Protein AF-A0A6V8M0Q6-F1 (afdb_monomer_lite)

Structure (mmCIF, N/CA/C/O backbone):
data_AF-A0A6V8M0Q6-F1
#
_entry.id   AF-A0A6V8M0Q6-F1
#
loop_
_atom_site.group_PDB
_atom_site.id
_atom_site.type_symbol
_atom_site.label_atom_id
_atom_site.label_alt_id
_atom_site.label_comp_id
_atom_site.label_asym_id
_atom_site.label_entity_id
_atom_site.label_seq_id
_atom_site.pdbx_PDB_ins_code
_atom_site.Cartn_x
_atom_site.Cartn_y
_atom_site.Cartn_z
_atom_site.occupancy
_atom_site.B_iso_or_equiv
_atom_site.auth_seq_id
_atom_site.auth_comp_id
_atom_site.auth_asym_id
_atom_site.auth_atom_id
_atom_site.pdbx_PDB_model_num
ATOM 1 N N . MET A 1 1 ? 10.082 12.139 -1.247 1.00 62.53 1 MET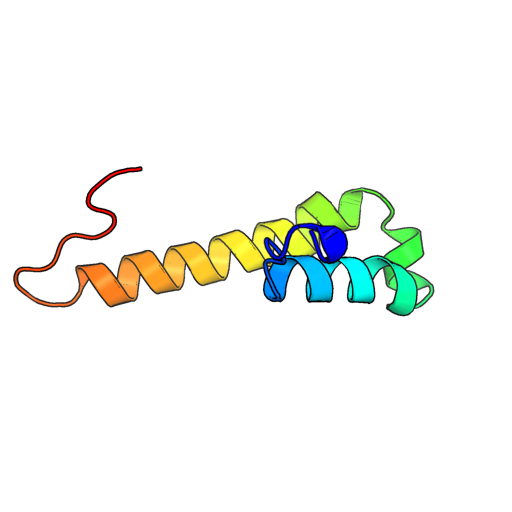 A N 1
ATOM 2 C CA . MET A 1 1 ? 9.676 11.332 -0.076 1.00 62.53 1 MET A CA 1
ATOM 3 C C . MET A 1 1 ? 10.841 11.059 0.871 1.00 62.53 1 MET A C 1
ATOM 5 O O . MET A 1 1 ? 10.736 11.452 2.020 1.00 62.53 1 MET A O 1
ATOM 9 N N . HIS A 1 2 ? 11.968 10.489 0.420 1.00 75.56 2 HIS A N 1
ATOM 10 C CA . HIS A 1 2 ? 13.152 10.312 1.287 1.00 75.56 2 HIS A CA 1
ATOM 11 C C . HIS A 1 2 ? 13.787 11.645 1.725 1.00 75.56 2 HIS A C 1
ATOM 13 O O . HIS A 1 2 ? 14.018 11.859 2.906 1.00 75.56 2 HIS A O 1
ATOM 19 N N . ALA A 1 3 ? 13.987 12.576 0.785 1.00 83.06 3 ALA A N 1
ATOM 20 C CA . ALA A 1 3 ? 14.561 13.895 1.075 1.00 83.06 3 ALA A CA 1
ATOM 21 C C . ALA A 1 3 ? 13.683 14.770 1.993 1.00 83.06 3 ALA A C 1
ATOM 23 O O . ALA A 1 3 ? 14.183 15.653 2.674 1.00 83.06 3 ALA A O 1
ATOM 24 N N . THR A 1 4 ? 12.373 14.523 2.004 1.00 89.56 4 THR A N 1
ATOM 25 C CA . THR A 1 4 ? 11.377 15.308 2.747 1.00 89.56 4 THR A CA 1
ATOM 26 C C . THR A 1 4 ? 10.927 14.629 4.039 1.00 89.56 4 THR A C 1
ATOM 28 O O . THR A 1 4 ? 10.037 15.143 4.705 1.00 89.56 4 THR A O 1
ATOM 31 N N . GLY A 1 5 ? 11.466 13.450 4.376 1.00 81.25 5 GLY A N 1
ATOM 32 C CA . GLY A 1 5 ? 11.025 12.665 5.536 1.00 81.25 5 GLY A CA 1
ATOM 33 C C . GLY A 1 5 ? 9.583 12.142 5.449 1.00 81.25 5 GLY A C 1
ATOM 34 O O . GLY A 1 5 ? 9.068 11.597 6.415 1.00 81.25 5 GLY A O 1
ATOM 35 N N . THR A 1 6 ? 8.924 12.272 4.296 1.00 85.44 6 THR A N 1
ATOM 36 C CA . THR A 1 6 ? 7.525 11.866 4.071 1.00 85.44 6 THR A CA 1
ATOM 37 C C . THR A 1 6 ? 7.425 10.524 3.353 1.00 85.44 6 THR A C 1
ATOM 39 O O . THR A 1 6 ? 6.513 10.288 2.560 1.00 85.44 6 THR A O 1
ATOM 42 N N . LEU A 1 7 ? 8.405 9.642 3.563 1.00 83.31 7 LEU A N 1
ATOM 43 C CA . LEU A 1 7 ? 8.371 8.313 2.973 1.00 83.31 7 LEU A CA 1
ATOM 44 C C . LEU A 1 7 ? 7.289 7.481 3.642 1.00 83.31 7 LEU A C 1
ATOM 46 O O . LEU A 1 7 ? 7.406 7.141 4.812 1.00 83.31 7 LEU A O 1
ATOM 50 N N . HIS A 1 8 ? 6.277 7.113 2.863 1.00 86.62 8 HIS A N 1
ATOM 51 C CA . HIS A 1 8 ? 5.355 6.050 3.219 1.00 86.62 8 HIS A CA 1
ATOM 52 C C . HIS A 1 8 ? 6.033 4.709 2.895 1.00 86.62 8 HIS A C 1
ATOM 54 O O . HIS A 1 8 ? 6.150 4.372 1.710 1.00 86.62 8 HIS A O 1
ATOM 60 N N . PRO A 1 9 ? 6.517 3.943 3.894 1.00 84.81 9 PRO A N 1
ATOM 61 C CA . PRO A 1 9 ? 7.321 2.747 3.638 1.00 84.81 9 PRO A CA 1
ATOM 62 C C . PRO A 1 9 ? 6.630 1.709 2.731 1.00 84.81 9 PRO A C 1
ATOM 64 O O . PRO A 1 9 ? 7.305 1.183 1.845 1.00 84.81 9 PRO A O 1
ATOM 67 N N . PRO A 1 10 ? 5.300 1.477 2.830 1.00 87.25 10 PRO A N 1
ATOM 68 C CA . PRO A 1 10 ? 4.589 0.603 1.891 1.00 87.25 10 PRO A CA 1
ATOM 69 C C . PRO A 1 10 ? 4.628 1.091 0.436 1.00 87.25 10 PRO A C 1
ATOM 71 O O . PRO A 1 10 ? 4.750 0.291 -0.493 1.00 87.25 10 PRO A O 1
ATOM 74 N N . GL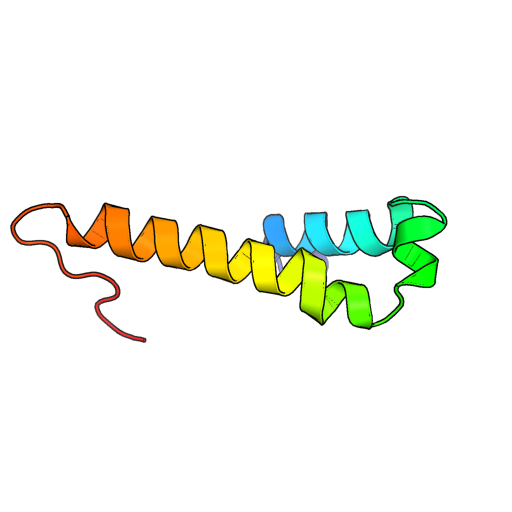Y A 1 11 ? 4.585 2.409 0.224 1.00 86.69 11 GLY A N 1
ATOM 75 C CA . GLY A 1 11 ? 4.704 3.012 -1.105 1.00 86.69 11 GLY A CA 1
ATOM 76 C C . GLY A 1 11 ? 6.110 2.835 -1.678 1.00 86.69 11 GLY A C 1
ATOM 77 O O . GLY A 1 11 ? 6.267 2.484 -2.846 1.00 86.69 11 GLY A O 1
ATOM 78 N N . GLY A 1 12 ? 7.134 2.988 -0.831 1.00 88.31 12 GLY A N 1
ATOM 79 C CA . GLY A 1 12 ? 8.525 2.704 -1.193 1.00 88.31 12 GLY A CA 1
ATOM 80 C C . GLY A 1 12 ? 8.752 1.237 -1.567 1.00 88.31 12 GLY A C 1
ATOM 81 O O . GLY A 1 12 ? 9.349 0.957 -2.604 1.00 88.31 12 GLY A O 1
ATOM 82 N N . ALA A 1 13 ? 8.223 0.299 -0.778 1.00 90.00 13 ALA A N 1
ATOM 83 C CA . ALA A 1 13 ? 8.299 -1.132 -1.074 1.00 90.00 13 ALA A CA 1
ATOM 84 C C . ALA A 1 13 ? 7.599 -1.489 -2.396 1.00 90.00 13 ALA A C 1
ATOM 86 O O . ALA A 1 13 ? 8.147 -2.238 -3.199 1.00 90.00 13 ALA A O 1
ATOM 87 N N . THR A 1 14 ? 6.432 -0.898 -2.667 1.00 92.81 14 THR A N 1
ATOM 88 C CA . THR A 1 14 ? 5.705 -1.093 -3.933 1.00 92.81 14 THR A CA 1
ATOM 89 C C . THR A 1 14 ? 6.529 -0.630 -5.137 1.00 92.81 14 THR A C 1
ATOM 91 O O . THR A 1 14 ? 6.619 -1.342 -6.137 1.00 92.81 14 THR A O 1
ATOM 94 N N . ALA A 1 15 ? 7.183 0.532 -5.031 1.00 91.44 15 ALA A N 1
ATOM 95 C CA . ALA A 1 15 ? 8.072 1.037 -6.075 1.0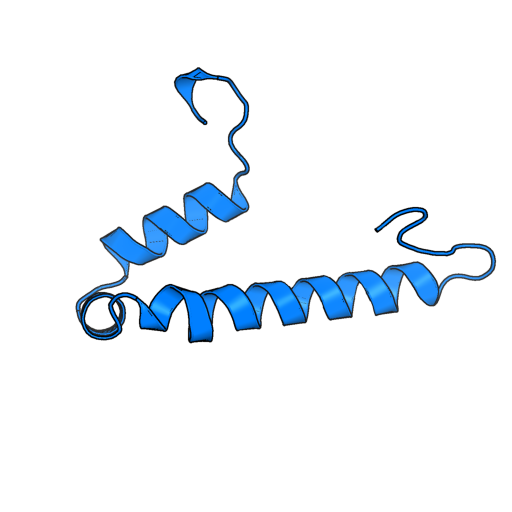0 91.44 15 ALA A CA 1
ATOM 96 C C . ALA A 1 15 ? 9.304 0.139 -6.272 1.00 91.44 15 ALA A C 1
ATOM 98 O O . ALA A 1 15 ? 9.691 -0.127 -7.407 1.00 91.44 15 ALA A O 1
ATOM 99 N N . LEU A 1 16 ? 9.889 -0.372 -5.182 1.00 92.56 16 LEU A N 1
ATOM 100 C CA . LEU A 1 16 ? 10.994 -1.330 -5.248 1.00 92.56 16 LEU A CA 1
ATOM 101 C C . LEU A 1 16 ? 10.581 -2.624 -5.959 1.00 92.56 16 LEU A C 1
ATOM 103 O O . LEU A 1 16 ? 11.330 -3.108 -6.804 1.00 92.56 16 LEU A O 1
ATOM 107 N N . ILE A 1 17 ? 9.390 -3.159 -5.682 1.00 92.38 17 ILE A N 1
ATOM 108 C CA . ILE A 1 17 ? 8.865 -4.350 -6.371 1.00 92.38 17 ILE A CA 1
ATOM 109 C C . ILE A 1 17 ? 8.693 -4.078 -7.868 1.00 92.38 17 ILE A C 1
ATOM 111 O O . ILE A 1 17 ? 9.081 -4.914 -8.677 1.00 92.38 17 ILE A O 1
ATOM 115 N N . ALA A 1 18 ? 8.189 -2.903 -8.254 1.00 93.00 18 ALA A N 1
ATOM 116 C CA . ALA A 1 18 ? 8.023 -2.550 -9.664 1.00 93.00 18 ALA A CA 1
ATOM 117 C C . ALA A 1 18 ? 9.351 -2.554 -10.448 1.00 93.00 18 ALA A C 1
ATOM 119 O O . ALA A 1 18 ? 9.361 -2.921 -11.618 1.00 93.00 18 ALA A O 1
ATOM 120 N N . VAL A 1 19 ? 10.469 -2.174 -9.811 1.00 92.81 19 VAL A N 1
ATOM 121 C CA . VAL A 1 19 ? 11.791 -2.109 -10.470 1.00 92.81 19 VAL A CA 1
ATOM 122 C C . VAL A 1 19 ? 12.648 -3.364 -10.290 1.00 92.81 19 VAL A C 1
ATOM 124 O O . VAL A 1 19 ? 13.579 -3.576 -11.062 1.00 92.81 19 VAL A O 1
ATOM 127 N N . SER A 1 20 ? 12.374 -4.187 -9.275 1.00 94.00 20 SER A N 1
ATOM 128 C CA . SER A 1 20 ? 13.173 -5.383 -8.950 1.00 94.00 20 SER A CA 1
ATOM 129 C C . SER A 1 20 ? 12.423 -6.707 -9.122 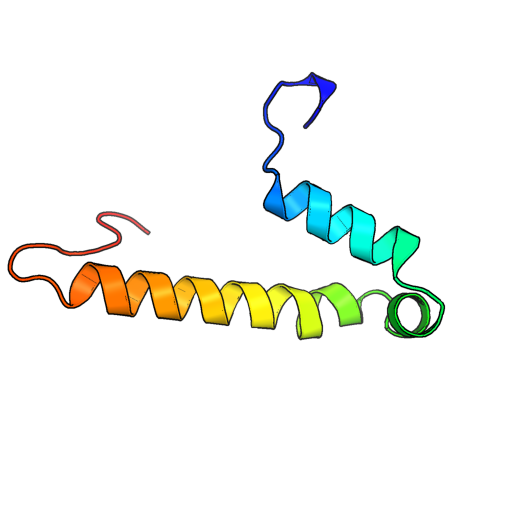1.00 94.00 20 SER A C 1
ATOM 131 O O . SER A 1 20 ? 13.024 -7.770 -9.000 1.00 94.00 20 SER A O 1
ATOM 133 N N . GLY A 1 21 ? 11.129 -6.668 -9.446 1.00 86.56 21 GLY A N 1
ATOM 134 C CA . GLY A 1 21 ? 10.234 -7.827 -9.487 1.00 86.56 21 GLY A CA 1
ATOM 135 C C . GLY A 1 21 ? 10.412 -8.785 -10.674 1.00 86.56 21 GLY A C 1
ATOM 136 O O . GLY A 1 21 ? 9.623 -9.715 -10.829 1.00 86.56 21 GLY A O 1
ATOM 137 N N . GLY A 1 22 ? 11.441 -8.587 -11.502 1.00 91.31 22 GLY A N 1
ATOM 138 C CA . GLY A 1 22 ? 11.753 -9.443 -12.649 1.00 91.31 22 GLY A CA 1
ATOM 139 C C . GLY A 1 22 ? 10.836 -9.236 -13.860 1.00 91.31 22 GLY A C 1
ATOM 140 O O . GLY A 1 22 ? 9.925 -8.409 -13.842 1.00 91.31 22 GLY A O 1
ATOM 141 N N . GLN A 1 23 ? 11.093 -9.994 -14.932 1.00 91.00 23 GLN A N 1
ATOM 142 C CA . GLN A 1 23 ? 10.494 -9.766 -16.255 1.00 91.00 23 GLN A CA 1
ATOM 143 C C . GLN A 1 23 ? 8.961 -9.779 -16.236 1.00 91.00 23 GLN A C 1
ATOM 145 O O . GLN A 1 23 ? 8.345 -8.893 -16.809 1.00 91.00 23 GLN A O 1
ATOM 150 N N . ASN A 1 24 ? 8.346 -10.696 -15.484 1.00 90.06 24 ASN A N 1
ATOM 151 C CA . ASN A 1 24 ? 6.888 -10.778 -15.378 1.00 90.06 24 ASN A CA 1
ATOM 152 C C . ASN A 1 24 ? 6.264 -9.462 -14.881 1.00 90.06 24 ASN A C 1
ATOM 154 O O . ASN A 1 24 ? 5.239 -9.040 -15.395 1.00 90.06 24 ASN A O 1
ATOM 158 N N . ILE A 1 25 ? 6.876 -8.797 -13.894 1.00 92.62 25 ILE A N 1
ATOM 159 C CA . ILE A 1 25 ? 6.373 -7.523 -13.356 1.00 92.62 25 ILE A CA 1
ATOM 160 C C . ILE A 1 25 ? 6.573 -6.391 -14.371 1.00 92.62 25 ILE A C 1
ATOM 162 O O . ILE A 1 25 ? 5.691 -5.546 -14.522 1.00 92.62 25 ILE A O 1
ATOM 166 N N . PHE A 1 26 ? 7.692 -6.399 -15.098 1.00 92.19 26 PHE A N 1
ATOM 167 C CA . PHE A 1 26 ? 7.946 -5.435 -16.170 1.00 92.19 26 PHE A CA 1
ATOM 168 C C . PHE A 1 26 ? 6.978 -5.596 -17.347 1.00 92.19 26 PHE A C 1
ATOM 170 O O . PHE A 1 26 ? 6.482 -4.591 -17.853 1.00 92.19 26 PHE A O 1
ATOM 177 N N . ASP A 1 27 ? 6.657 -6.830 -17.737 1.00 94.44 27 ASP A N 1
ATOM 178 C CA . ASP A 1 27 ? 5.744 -7.135 -18.845 1.00 94.44 27 ASP A CA 1
ATOM 179 C C . ASP A 1 27 ? 4.307 -6.675 -18.551 1.00 94.44 27 ASP A C 1
ATOM 181 O O . ASP A 1 27 ? 3.571 -6.302 -19.465 1.00 94.44 27 ASP A O 1
ATOM 185 N N . LEU A 1 28 ? 3.909 -6.630 -17.272 1.00 91.38 28 LEU A N 1
ATOM 186 C CA . LEU A 1 28 ? 2.645 -6.013 -16.863 1.00 91.38 28 LEU A CA 1
ATOM 187 C C . LEU A 1 28 ? 2.616 -4.495 -17.134 1.00 91.38 28 LEU A C 1
ATOM 189 O O . LEU A 1 28 ? 1.536 -3.926 -17.307 1.00 91.38 28 LEU A O 1
ATOM 193 N N . GLY A 1 29 ? 3.763 -3.812 -17.150 1.00 90.88 29 GLY A N 1
ATOM 194 C CA . GLY A 1 29 ? 3.834 -2.360 -17.323 1.00 90.88 29 GLY A CA 1
ATOM 195 C C . GLY A 1 29 ? 2.896 -1.617 -16.361 1.00 90.88 29 GLY A C 1
ATOM 196 O O . GLY A 1 29 ? 2.844 -1.902 -15.165 1.00 90.88 29 GLY A O 1
ATOM 197 N N . TYR A 1 30 ? 2.086 -0.687 -16.876 1.00 91.94 30 TYR A N 1
ATOM 198 C CA . TYR A 1 30 ? 1.116 0.058 -16.058 1.00 91.94 30 TYR A CA 1
ATOM 199 C C . TYR A 1 30 ? -0.007 -0.805 -15.462 1.00 91.94 30 TYR A C 1
ATOM 201 O O . TYR A 1 30 ? -0.627 -0.395 -14.478 1.00 91.94 30 TYR A O 1
ATOM 209 N N . LEU A 1 31 ? -0.248 -2.014 -15.985 1.00 93.88 31 LEU A N 1
ATOM 210 C CA . LEU A 1 31 ? -1.218 -2.941 -15.396 1.00 93.88 31 LEU A CA 1
ATOM 211 C C . LEU A 1 31 ? -0.791 -3.412 -14.003 1.00 93.88 31 LEU A C 1
ATOM 213 O O . LEU A 1 31 ? -1.654 -3.782 -13.210 1.00 93.88 31 LEU A O 1
ATOM 217 N N . PHE A 1 32 ? 0.501 -3.326 -13.665 1.00 93.31 32 PHE A N 1
ATOM 218 C CA . PHE A 1 32 ? 0.989 -3.554 -12.306 1.00 93.31 32 PHE A CA 1
ATOM 219 C C . PHE A 1 32 ? 0.286 -2.637 -11.284 1.00 93.31 32 PHE A C 1
ATOM 221 O O . PHE A 1 32 ? -0.082 -3.059 -10.191 1.00 93.31 32 PHE A O 1
ATOM 228 N N . VAL A 1 33 ? 0.011 -1.383 -11.645 1.00 93.25 33 VAL A N 1
ATOM 229 C CA . VAL A 1 33 ? -0.673 -0.450 -10.736 1.00 93.25 33 VAL A CA 1
ATOM 230 C C . VAL A 1 33 ? -2.134 -0.864 -10.515 1.00 93.25 33 VAL A C 1
ATOM 232 O O . VAL A 1 33 ? -2.646 -0.787 -9.400 1.00 93.25 33 VAL A O 1
ATOM 235 N N . LEU A 1 34 ? -2.805 -1.334 -11.567 1.00 92.94 34 LEU A N 1
ATOM 236 C CA . LEU A 1 34 ? -4.236 -1.640 -11.534 1.00 92.94 34 LEU A CA 1
ATOM 237 C C . LEU A 1 34 ? -4.558 -3.008 -10.937 1.00 92.94 34 LEU A C 1
ATOM 239 O O . LEU A 1 34 ? -5.559 -3.140 -10.242 1.00 92.94 34 LEU A O 1
ATOM 243 N N . PHE A 1 35 ? -3.749 -4.029 -11.212 1.00 90.88 35 PHE A N 1
ATOM 244 C CA . PHE A 1 35 ? -4.045 -5.379 -10.744 1.00 90.88 35 PHE A CA 1
ATOM 245 C C . PHE A 1 35 ? -3.342 -5.673 -9.420 1.00 90.88 35 PHE A C 1
ATOM 247 O O . PHE A 1 35 ? -4.040 -5.700 -8.409 1.00 90.88 35 PHE A O 1
ATOM 254 N N . PRO A 1 36 ? -2.011 -5.850 -9.339 1.00 91.38 36 PRO A N 1
ATOM 255 C CA . PRO A 1 36 ? -1.385 -6.226 -8.074 1.00 91.38 36 PRO A CA 1
ATOM 256 C C . PRO A 1 36 ? -1.414 -5.116 -7.014 1.00 91.38 36 PRO A C 1
ATOM 258 O O . PRO A 1 36 ? -1.684 -5.412 -5.852 1.00 91.38 36 PRO A O 1
ATOM 261 N N . VAL A 1 37 ? -1.198 -3.845 -7.374 1.00 95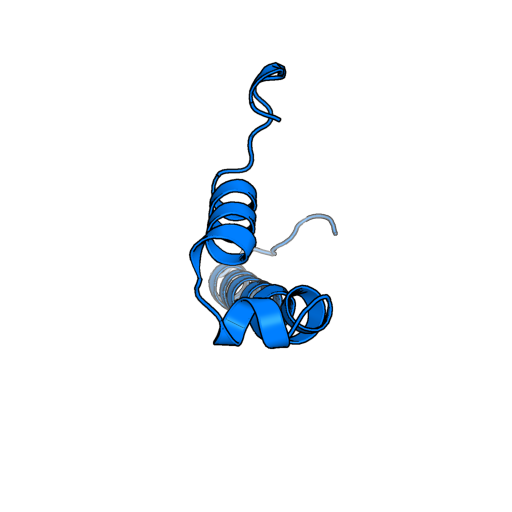.06 37 VAL A N 1
ATOM 262 C CA . VAL A 1 37 ? -1.146 -2.768 -6.367 1.00 95.06 37 VAL A CA 1
ATOM 263 C C . VAL A 1 37 ? -2.537 -2.398 -5.857 1.00 95.06 37 VAL A C 1
ATOM 265 O O . VAL A 1 37 ? -2.783 -2.471 -4.653 1.00 95.06 37 VAL A O 1
ATOM 268 N N . LEU A 1 38 ? -3.465 -2.029 -6.746 1.00 95.25 38 LEU A N 1
ATOM 269 C CA . LEU A 1 38 ? -4.811 -1.622 -6.334 1.00 95.25 38 LEU A CA 1
ATOM 270 C C . LEU A 1 38 ? -5.562 -2.756 -5.626 1.00 95.25 38 LEU A C 1
ATOM 272 O O . LEU A 1 38 ? -6.204 -2.493 -4.611 1.00 95.25 38 LEU A O 1
ATOM 276 N N . SER A 1 39 ? -5.460 -4.008 -6.094 1.00 95.31 39 SER A N 1
ATOM 277 C CA . SER A 1 39 ? -6.099 -5.131 -5.389 1.00 95.31 39 SER A CA 1
ATOM 278 C C . SER A 1 39 ? -5.547 -5.300 -3.975 1.00 95.31 39 SER A C 1
ATOM 280 O O . SER A 1 39 ? -6.331 -5.422 -3.035 1.00 95.31 39 SER A O 1
ATOM 282 N N . GLY A 1 40 ? -4.224 -5.216 -3.796 1.00 93.94 40 GLY A N 1
ATOM 283 C CA . GLY A 1 40 ? -3.596 -5.266 -2.478 1.00 93.94 40 GLY A CA 1
ATOM 284 C C . GLY A 1 40 ? -4.105 -4.156 -1.558 1.00 93.94 40 GLY A C 1
ATOM 285 O O . GLY A 1 40 ? -4.492 -4.434 -0.424 1.00 93.94 40 GLY A O 1
ATOM 286 N N . VAL A 1 41 ? -4.184 -2.920 -2.067 1.00 94.81 41 VAL A N 1
ATOM 287 C CA . VAL A 1 41 ? -4.708 -1.757 -1.328 1.00 94.81 41 VAL A CA 1
ATOM 288 C C . VAL A 1 41 ? -6.172 -1.955 -0.930 1.00 94.81 41 VAL A C 1
ATOM 290 O O . VAL A 1 41 ? -6.536 -1.695 0.215 1.00 94.81 41 VAL A O 1
ATOM 293 N N . LEU A 1 42 ? -7.015 -2.450 -1.838 1.00 96.31 42 LEU A N 1
ATOM 294 C CA . LEU A 1 42 ? -8.424 -2.715 -1.543 1.00 96.31 42 LEU A CA 1
ATOM 295 C C . LEU A 1 42 ? -8.590 -3.806 -0.482 1.00 96.31 42 LEU A C 1
ATOM 297 O O . LEU A 1 42 ? -9.437 -3.665 0.396 1.00 96.31 42 LEU A O 1
ATOM 301 N N . VAL A 1 43 ? -7.770 -4.861 -0.520 1.00 96.00 43 VAL A N 1
ATOM 302 C CA . VAL A 1 43 ? -7.806 -5.942 0.478 1.00 96.00 43 VAL A CA 1
ATOM 303 C C . VAL A 1 43 ? -7.437 -5.420 1.864 1.00 96.00 43 VAL A C 1
ATOM 305 O O . VAL A 1 43 ? -8.175 -5.665 2.819 1.00 96.00 43 VAL A O 1
ATOM 308 N N . ILE A 1 44 ? -6.336 -4.673 1.995 1.00 94.19 44 ILE A N 1
ATOM 309 C CA . ILE A 1 44 ? -5.932 -4.126 3.301 1.00 94.19 44 ILE A CA 1
ATOM 310 C C . ILE A 1 44 ? -6.912 -3.059 3.797 1.00 94.19 44 ILE A C 1
ATOM 312 O O . ILE A 1 44 ? -7.175 -2.995 4.995 1.00 94.19 44 ILE A O 1
ATOM 316 N N . LEU A 1 45 ? -7.500 -2.267 2.894 1.00 94.94 45 LEU A N 1
ATOM 317 C CA . LEU A 1 45 ? -8.531 -1.293 3.240 1.00 94.94 45 LEU A CA 1
ATOM 318 C C . LEU A 1 45 ? -9.786 -2.001 3.751 1.00 94.94 45 LEU A C 1
ATOM 320 O O . LEU A 1 45 ? -10.286 -1.658 4.817 1.00 94.94 45 LEU A O 1
ATOM 324 N N . ALA A 1 46 ? -10.266 -3.021 3.039 1.00 96.38 46 ALA A N 1
ATOM 325 C CA . ALA A 1 46 ? -11.410 -3.816 3.468 1.00 96.38 46 ALA A CA 1
ATOM 326 C C . ALA A 1 46 ? -11.147 -4.478 4.828 1.00 96.38 46 ALA A C 1
ATOM 328 O O . ALA A 1 46 ? -11.985 -4.384 5.723 1.00 96.38 46 ALA A O 1
ATOM 329 N N . ALA A 1 47 ? -9.967 -5.076 5.018 1.00 95.44 47 ALA A N 1
ATOM 330 C CA . ALA A 1 47 ? -9.569 -5.658 6.296 1.00 95.44 47 ALA A CA 1
ATOM 331 C C . ALA A 1 47 ? -9.558 -4.611 7.421 1.00 95.44 47 ALA A C 1
ATOM 333 O O . ALA A 1 47 ? -10.094 -4.867 8.498 1.00 95.44 47 ALA A O 1
ATOM 334 N N . ALA A 1 48 ? -9.016 -3.417 7.166 1.00 92.94 48 ALA A N 1
ATOM 335 C CA . ALA A 1 48 ? -9.009 -2.322 8.128 1.00 92.94 48 ALA A CA 1
ATOM 336 C C . ALA A 1 48 ? -10.429 -1.846 8.464 1.00 92.94 48 ALA A C 1
ATOM 338 O O . ALA A 1 48 ? -10.736 -1.639 9.636 1.00 92.94 48 ALA A O 1
ATOM 339 N N . LEU A 1 49 ? -11.311 -1.701 7.475 1.00 94.12 49 LEU A N 1
ATOM 340 C CA . LEU A 1 49 ? -12.698 -1.300 7.707 1.00 94.12 49 LEU A CA 1
ATOM 341 C C . LEU A 1 49 ? -13.446 -2.350 8.524 1.00 94.12 49 LEU A C 1
ATOM 343 O O . LEU A 1 49 ? -14.094 -1.999 9.506 1.00 94.12 49 LEU A O 1
ATOM 347 N N . VAL A 1 50 ? -13.328 -3.628 8.166 1.00 94.38 50 VAL A N 1
ATOM 348 C CA . VAL A 1 50 ? -13.993 -4.714 8.895 1.00 94.38 50 VAL A CA 1
ATOM 349 C C . VAL A 1 50 ? -13.468 -4.787 10.324 1.00 94.38 50 VAL A C 1
ATOM 351 O O . VAL A 1 50 ? -14.254 -4.697 11.261 1.00 94.38 50 VAL A O 1
ATOM 354 N N . ALA A 1 51 ? -12.150 -4.880 10.512 1.00 94.06 51 ALA A N 1
ATOM 355 C CA . ALA A 1 51 ? -11.556 -5.040 11.836 1.00 94.06 51 ALA A CA 1
ATOM 356 C C . ALA A 1 51 ? -11.839 -3.844 12.761 1.00 94.06 51 ALA A C 1
ATOM 358 O O . ALA A 1 51 ? -12.141 -4.041 13.938 1.00 94.06 51 ALA A O 1
ATOM 359 N N . ASN A 1 52 ? -11.783 -2.611 12.245 1.00 92.38 52 ASN A N 1
ATOM 360 C CA . ASN A 1 52 ? -11.984 -1.419 13.072 1.00 92.38 52 ASN A CA 1
ATOM 361 C C . ASN A 1 52 ? -13.461 -1.102 13.356 1.00 92.38 52 ASN A C 1
ATOM 363 O O . ASN A 1 52 ? -13.734 -0.454 14.364 1.00 92.38 52 ASN A O 1
ATOM 367 N N . ASN A 1 53 ? -14.407 -1.562 12.526 1.00 92.50 53 ASN A N 1
ATOM 368 C CA . ASN A 1 53 ? -15.846 -1.368 12.768 1.00 92.50 53 ASN A CA 1
ATOM 369 C C . ASN A 1 53 ? -16.522 -2.542 13.496 1.00 92.50 53 ASN A C 1
ATOM 371 O O . ASN A 1 53 ? -17.677 -2.413 13.894 1.00 92.50 53 ASN A O 1
ATOM 375 N N . LEU A 1 54 ? -15.842 -3.679 13.689 1.00 91.88 54 LEU A N 1
ATOM 376 C CA . LEU A 1 54 ? -16.406 -4.813 14.434 1.00 91.88 54 LEU A CA 1
ATOM 377 C C . LEU A 1 54 ? -16.390 -4.595 15.958 1.00 91.88 54 LEU A C 1
ATOM 379 O O . LEU A 1 54 ? -17.121 -5.261 16.689 1.00 91.88 54 LEU A O 1
ATOM 383 N N . ALA A 1 55 ? -15.555 -3.676 16.449 1.00 87.25 55 ALA A N 1
ATOM 384 C CA . ALA A 1 55 ? -15.463 -3.347 17.866 1.00 87.25 55 ALA A CA 1
ATOM 385 C C . ALA A 1 55 ? -16.641 -2.448 18.307 1.00 87.25 55 ALA A C 1
ATOM 387 O O . ALA A 1 55 ? -16.863 -1.397 17.699 1.00 87.25 55 ALA A O 1
ATOM 388 N N . PRO A 1 56 ? -17.365 -2.793 19.392 1.00 84.50 56 PRO A N 1
ATOM 389 C CA . PRO A 1 56 ? -18.455 -1.966 19.903 1.00 84.50 56 PRO A CA 1
ATOM 390 C C . PRO A 1 56 ? -17.984 -0.548 20.241 1.00 84.50 56 PRO A C 1
ATOM 392 O O . PRO A 1 56 ? -16.957 -0.363 20.892 1.00 84.50 56 PRO A O 1
ATOM 395 N N . GLY A 1 57 ? -18.746 0.459 19.808 1.00 8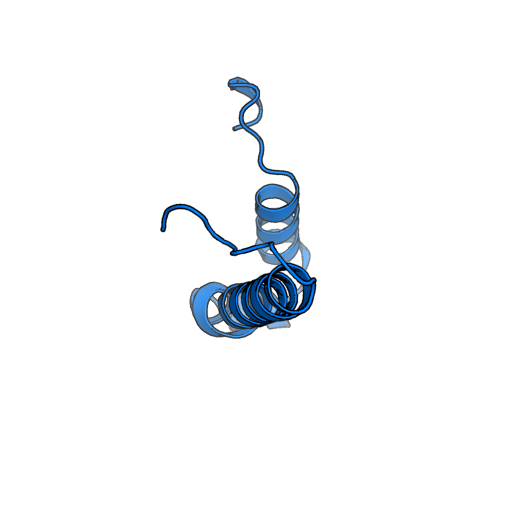4.62 57 GLY A N 1
ATOM 396 C CA . GLY A 1 57 ? -18.465 1.867 20.107 1.00 84.62 57 GLY A CA 1
ATOM 397 C C . GLY A 1 57 ? -17.353 2.510 19.272 1.00 84.62 57 GLY A C 1
ATOM 398 O O . GLY A 1 57 ? -17.030 3.670 19.516 1.00 84.62 57 GLY A O 1
ATOM 399 N N . ARG A 1 58 ? -16.779 1.809 18.281 1.00 85.81 58 ARG A N 1
ATOM 400 C CA . ARG A 1 58 ? -15.813 2.382 17.329 1.00 85.81 58 ARG A CA 1
ATOM 401 C C . ARG A 1 58 ? -16.434 2.471 15.939 1.00 85.81 58 ARG A C 1
ATOM 403 O O . ARG A 1 58 ? -17.116 1.552 15.497 1.00 85.81 58 ARG A O 1
ATOM 410 N N . ARG A 1 59 ? -16.187 3.583 15.248 1.00 83.94 59 ARG A N 1
ATOM 411 C CA . ARG A 1 59 ? -16.577 3.789 13.852 1.00 83.94 59 ARG A CA 1
ATOM 412 C C . ARG A 1 59 ? -15.363 4.303 13.098 1.00 83.94 59 ARG A C 1
ATOM 414 O O . ARG A 1 59 ? -14.793 5.317 13.485 1.00 83.94 59 ARG A O 1
ATOM 421 N N . TYR A 1 60 ? -14.949 3.578 12.068 1.00 89.25 60 TYR A N 1
ATOM 422 C CA . TYR A 1 60 ? -13.765 3.906 11.283 1.00 89.25 60 TYR A CA 1
ATOM 423 C C . TYR A 1 60 ? -14.084 3.892 9.778 1.00 89.25 60 TYR A C 1
ATOM 425 O O . TYR A 1 60 ? -14.780 2.989 9.314 1.00 89.25 60 TYR A O 1
ATOM 433 N N . PRO A 1 61 ? -13.545 4.830 8.991 1.00 89.31 61 PRO A N 1
ATOM 434 C CA . PRO A 1 61 ? -12.828 6.011 9.442 1.00 89.31 61 PRO A CA 1
ATOM 435 C C . PRO A 1 61 ? -13.811 7.071 9.967 1.00 89.31 61 PRO A C 1
ATOM 437 O O . PRO A 1 61 ? -14.989 7.081 9.612 1.00 89.31 61 PRO A O 1
ATOM 440 N N . GLU A 1 62 ? -13.341 7.948 10.851 1.00 87.81 62 GLU A N 1
ATOM 441 C CA . GLU A 1 62 ? -14.156 9.065 11.356 1.00 87.81 62 GLU A CA 1
ATOM 442 C C . GLU A 1 62 ? -14.406 10.123 10.265 1.00 87.81 62 GLU A C 1
ATOM 444 O O . GLU A 1 62 ? -15.430 10.803 10.275 1.00 87.81 62 GLU A O 1
ATOM 449 N N . TYR A 1 63 ? -13.493 10.209 9.294 1.00 86.00 63 TYR A N 1
ATOM 450 C CA . TYR A 1 63 ? -13.553 11.037 8.092 1.00 86.00 63 TYR A CA 1
ATOM 451 C C . TYR A 1 63 ? -12.957 10.256 6.912 1.00 86.00 63 TYR A C 1
ATOM 453 O O . TYR A 1 63 ? -12.001 9.505 7.097 1.00 86.00 63 TYR A O 1
ATOM 461 N N . TRP A 1 64 ? -13.530 10.411 5.720 1.00 79.31 64 TRP A N 1
ATOM 462 C CA . TRP A 1 64 ? -13.024 9.806 4.482 1.00 79.31 64 TRP A CA 1
ATOM 463 C C . TRP A 1 64 ? -12.151 10.784 3.705 1.00 79.31 64 TRP A C 1
ATOM 465 O O . TRP A 1 64 ? -12.508 11.985 3.689 1.00 79.31 64 TRP A O 1
#

Radius of gyration: 15.65 Å; chains: 1; bounding box: 33×26×39 Å

pLDDT: mean 89.99, std 5.61, range [62.53, 96.38]

Foldseek 3Di:
DVVVPPDPPVVVVLVVCCVPVPDVSVVCPCVSCVPVVVVVVVVVVVVCQCVQVVDPPGHPPPPD

Secondary structure (DSSP, 8-state):
-TTTT---HHHHHHHHHHHHS-HHHHHHTTHHIIIIIHHHHHHHHHHHHHHHHSSTT--S-S--

Organism: NCBI:txid2730080

Sequence (64 aa):
MHATGTLHPPGGATALIAVSGGQNIFDLGYLFVLFPVLSGVLVILAAALVANNLAPGRRYPEYW

InterPro domains:
  IPR007065 HPP [PTHR33741] (1-64)
  IPR058581 HPP, transmembrane region [PF04982] (1-61)